Protein AF-A0A7S3UWP5-F1 (afdb_monomer)

Foldseek 3Di:
DPPDPPDPPDCQVVVNLVVVCVVVVVVVDDDDPQRSVLCNLQVHPDPVSHQDPVSNCPRPVVVPDDDDPVVVVVVVVVVVVVVVVVVVVVVVVVVVVVVVVVVVVVVD

Sequence (108 aa):
RKKERKKEGNARQRGRHDWFWAAHLRGGARVSAGARGLLNRLLCVDPSKRASMDDIWNDDWIQEDPMSDEDLAIEMTIRQRQMELVSRRNLERERAAGRRRAAALAQR

Radius of gyration: 21.07 Å; Cα contacts (8 Å, |Δi|>4): 35; chains: 1; bounding box: 38×50×57 Å

Secondary structure (DSSP, 8-state):
---SS--STTSGGGT-HHHHHHHHHHTT----HHHHHHHHHHS-SSGGGSPPHHHHHT-HHHHSPPPPHHHHHHHHHHHHHHHHHHHHHHHHHHHHHHHHHHHHHTT-

pLDDT: mean 84.79, std 16.57, range [38.12, 97.31]

Nearest PDB structures (foldseek):
  3ujg-assembly1_A  TM=8.539E-01  e=2.315E-01  Arabidopsis thaliana
  6una-assembly1_A  TM=7.970E-01  e=1.237E+00  Homo sapiens
  4eh8-assembly1_A  TM=7.250E-01  e=3.617E+00  Homo sapiens
  3s4q-assembly1_A  TM=6.348E-01  e=2.262E+00  Homo sapiens
  3zsi-assembly1_A  TM=6.554E-01  e=3.383E+00  Homo sapiens

Organism: Heterosigma akashiwo (NCBI:txid2829)

Solvent-accessible surface area (backbone atoms only — not comparable to full-atom values): 6627 Å² total; per-residue (Å²): 140,90,84,86,87,85,79,83,88,58,38,73,86,66,75,34,58,65,64,46,50,58,57,46,44,73,73,67,55,88,72,56,71,51,56,51,52,53,48,53,36,64,71,41,87,54,71,91,70,32,58,49,72,68,61,49,66,70,28,68,60,67,68,45,85,74,77,51,73,66,59,47,52,51,52,51,53,53,51,52,55,52,48,52,54,51,51,52,54,49,52,54,50,50,53,52,52,51,52,54,53,53,55,60,58,75,76,109

InterPro domains:
  IPR011009 Protein kinase-like domain superfamily [SSF56112] (28-77)

Structure (mmCIF, N/CA/C/O backbone):
data_AF-A0A7S3UWP5-F1
#
_entry.id   AF-A0A7S3UWP5-F1
#
loop_
_atom_site.group_PDB
_atom_site.id
_atom_site.type_symbol
_atom_site.label_atom_id
_atom_site.label_alt_id
_atom_site.label_comp_id
_atom_site.label_asym_id
_atom_site.label_entity_id
_atom_site.label_seq_id
_atom_site.pdbx_PDB_ins_code
_atom_site.Cartn_x
_atom_site.Cartn_y
_atom_site.Cartn_z
_atom_site.occupancy
_atom_site.B_iso_or_equiv
_atom_site.auth_seq_id
_atom_site.auth_comp_id
_atom_site.auth_asym_id
_atom_site.auth_atom_id
_atom_site.pdbx_PDB_model_num
ATOM 1 N N . ARG A 1 1 ? -1.135 -33.177 -18.829 1.00 42.47 1 ARG A N 1
ATOM 2 C CA . ARG A 1 1 ? -0.607 -32.556 -17.586 1.00 42.47 1 ARG A CA 1
ATOM 3 C C . ARG A 1 1 ? -1.238 -31.168 -17.411 1.00 42.47 1 ARG A C 1
ATOM 5 O O . ARG A 1 1 ? -0.670 -30.174 -17.826 1.00 42.47 1 ARG A O 1
ATOM 12 N N . LYS A 1 2 ? -2.473 -31.116 -16.895 1.00 38.12 2 LYS A N 1
ATOM 13 C CA . LYS A 1 2 ? -3.286 -29.897 -16.691 1.00 38.12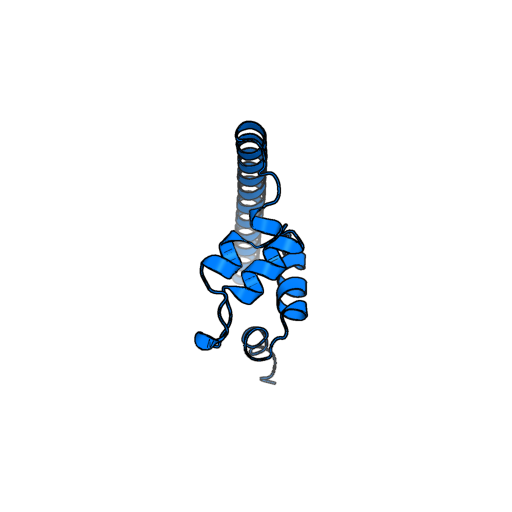 2 LYS A CA 1
ATOM 14 C C . LYS A 1 2 ? -3.545 -29.751 -15.183 1.00 38.12 2 LYS A C 1
ATOM 16 O O . LYS A 1 2 ? -4.622 -30.083 -14.710 1.00 38.12 2 LYS A O 1
ATOM 21 N N . LYS A 1 3 ? -2.536 -29.371 -14.398 1.00 41.53 3 LYS A N 1
ATOM 22 C CA . LYS A 1 3 ? -2.692 -29.145 -12.948 1.00 41.53 3 LYS A CA 1
ATOM 23 C C . LYS A 1 3 ? -1.702 -28.092 -12.452 1.00 41.53 3 LYS A C 1
ATOM 25 O O . LYS A 1 3 ? -0.816 -28.436 -11.692 1.00 41.53 3 LYS A O 1
ATOM 30 N N . GLU A 1 4 ? -1.820 -26.829 -12.874 1.00 40.91 4 GLU A N 1
ATOM 31 C CA . GLU A 1 4 ? -1.020 -25.777 -12.208 1.00 40.91 4 GLU A CA 1
ATOM 32 C C . GLU A 1 4 ? -1.488 -24.322 -12.374 1.00 40.91 4 GLU A C 1
ATOM 34 O O . GLU A 1 4 ? -0.706 -23.397 -12.208 1.00 40.91 4 GLU A O 1
ATOM 39 N N . ARG A 1 5 ? -2.768 -24.067 -12.678 1.00 40.31 5 ARG A N 1
ATOM 40 C CA . ARG A 1 5 ? -3.269 -22.683 -12.845 1.00 40.31 5 ARG A CA 1
ATOM 41 C C . ARG A 1 5 ? -4.586 -22.382 -12.124 1.00 40.31 5 ARG A C 1
ATOM 43 O O . ARG A 1 5 ? -5.440 -21.680 -12.644 1.00 40.31 5 ARG A O 1
ATOM 50 N N . LYS A 1 6 ? -4.770 -22.930 -10.919 1.00 39.91 6 LYS A N 1
ATOM 51 C CA . LYS A 1 6 ? -5.896 -22.592 -10.023 1.00 39.91 6 LYS A CA 1
ATOM 52 C C . LYS A 1 6 ? -5.464 -22.680 -8.554 1.00 39.91 6 LYS A C 1
ATOM 54 O O . LYS A 1 6 ? -5.869 -23.600 -7.853 1.00 39.91 6 LYS A O 1
ATOM 59 N N . LYS A 1 7 ? -4.598 -21.779 -8.081 1.00 41.44 7 LYS A N 1
ATOM 60 C CA . LYS A 1 7 ? -4.300 -21.658 -6.635 1.00 41.44 7 LYS A CA 1
ATOM 61 C C . LYS A 1 7 ? -4.137 -20.224 -6.119 1.00 41.44 7 LYS A C 1
ATOM 63 O O . LYS A 1 7 ? -3.764 -20.054 -4.968 1.00 41.44 7 LYS A O 1
ATOM 68 N N . GLU A 1 8 ? -4.463 -19.201 -6.904 1.00 45.19 8 GLU A N 1
ATOM 69 C CA . GLU A 1 8 ? -4.431 -17.815 -6.400 1.00 45.19 8 GLU A CA 1
ATOM 70 C C . GLU A 1 8 ? -5.786 -17.350 -5.846 1.00 45.19 8 GLU A C 1
ATOM 72 O O . GLU A 1 8 ? -5.840 -16.497 -4.967 1.00 45.19 8 GLU A O 1
ATOM 77 N N . GLY A 1 9 ? -6.889 -17.983 -6.250 1.00 46.12 9 GLY A N 1
ATOM 78 C CA . GLY A 1 9 ? -8.222 -17.664 -5.743 1.00 46.12 9 GLY A CA 1
ATOM 79 C C . GLY A 1 9 ? -8.697 -18.615 -4.650 1.00 46.12 9 GLY A C 1
ATOM 80 O O . GLY A 1 9 ? -9.574 -19.414 -4.945 1.00 46.12 9 GLY A O 1
ATOM 81 N N . ASN A 1 10 ? -8.132 -18.580 -3.429 1.00 52.84 10 ASN A N 1
ATOM 82 C CA . ASN A 1 10 ? -8.878 -19.024 -2.228 1.00 52.84 10 ASN A CA 1
ATOM 83 C C . ASN A 1 10 ? -8.268 -18.703 -0.837 1.00 52.84 10 ASN A C 1
ATOM 85 O O . ASN A 1 10 ? -8.543 -19.398 0.142 1.00 52.84 10 ASN A O 1
ATOM 89 N N . ALA A 1 11 ? -7.398 -17.701 -0.698 1.00 51.31 11 ALA A N 1
ATOM 90 C CA . ALA A 1 11 ? -6.847 -17.375 0.628 1.00 51.31 11 ALA A CA 1
ATOM 91 C C . ALA A 1 11 ? -7.893 -16.701 1.541 1.00 51.31 11 ALA A C 1
ATOM 93 O O . ALA A 1 11 ? -7.975 -16.993 2.733 1.00 51.31 11 ALA A O 1
ATOM 94 N N . ARG A 1 12 ? -8.739 -15.843 0.952 1.00 50.38 12 ARG A N 1
ATOM 95 C CA . ARG A 1 12 ? -9.739 -15.038 1.670 1.00 50.38 12 ARG A CA 1
ATOM 96 C C . ARG A 1 12 ? -10.945 -15.845 2.166 1.00 50.38 12 ARG A C 1
ATOM 98 O O . ARG A 1 12 ? -11.410 -15.586 3.265 1.00 50.38 12 ARG A O 1
ATOM 105 N N . GLN A 1 13 ? -11.416 -16.866 1.436 1.00 51.78 13 GLN A N 1
ATOM 106 C CA . GLN A 1 13 ? -12.600 -17.640 1.869 1.00 51.78 13 GLN A CA 1
ATOM 107 C C . GLN A 1 13 ? -12.298 -18.645 2.994 1.00 51.78 13 GLN A C 1
ATOM 109 O O . GLN A 1 13 ? -13.220 -19.228 3.550 1.00 51.78 13 GLN A O 1
ATOM 114 N N . ARG A 1 14 ? -11.021 -18.867 3.338 1.00 57.03 14 ARG A N 1
ATOM 115 C CA . ARG A 1 14 ? -10.599 -19.823 4.378 1.00 57.03 14 ARG A CA 1
ATOM 116 C C . ARG A 1 14 ? -10.031 -19.161 5.638 1.00 57.03 14 ARG A C 1
ATOM 118 O O . ARG A 1 14 ? -9.400 -19.851 6.429 1.00 57.03 14 ARG A O 1
ATOM 125 N N . GLY A 1 15 ? -10.172 -17.840 5.791 1.00 62.34 15 GLY A N 1
ATOM 126 C CA . GLY A 1 15 ? -9.569 -17.100 6.910 1.00 62.34 15 GLY A CA 1
ATOM 127 C C . GLY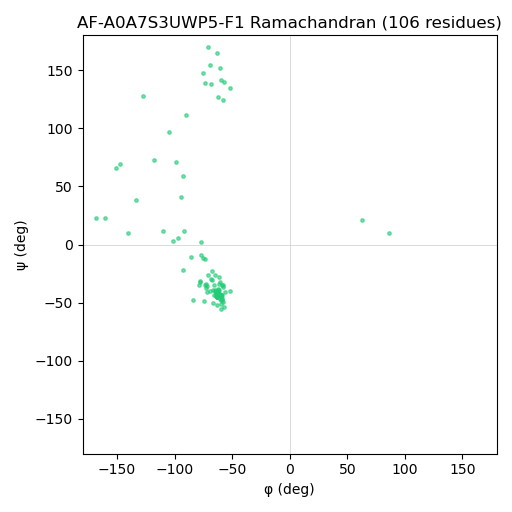 A 1 15 ? -8.034 -17.145 6.920 1.00 62.34 15 GLY A C 1
ATOM 128 O O . GLY A 1 15 ? -7.404 -16.949 7.951 1.00 62.34 15 GLY A O 1
ATOM 129 N N . ARG A 1 16 ? -7.402 -17.435 5.775 1.00 76.44 16 ARG A N 1
ATOM 130 C CA . ARG A 1 16 ? -5.948 -17.625 5.646 1.00 76.44 16 ARG A CA 1
ATOM 131 C C . ARG A 1 16 ? -5.271 -16.310 5.269 1.00 76.44 16 ARG A C 1
ATOM 133 O O . ARG A 1 16 ? -4.617 -16.216 4.225 1.00 76.44 16 ARG A O 1
ATOM 140 N N . HIS A 1 17 ? -5.447 -15.295 6.112 1.00 83.56 17 HIS A N 1
ATOM 141 C CA . HIS A 1 17 ? -4.873 -13.965 5.899 1.00 83.56 17 HIS A CA 1
ATOM 142 C C . HIS A 1 17 ? -3.341 -14.004 5.833 1.00 83.56 17 HIS A C 1
ATOM 144 O O . HIS A 1 17 ? -2.755 -13.299 5.016 1.00 83.56 17 HIS A O 1
ATOM 150 N N . ASP A 1 18 ? -2.694 -14.914 6.563 1.00 84.06 18 ASP A N 1
ATOM 151 C CA . ASP A 1 18 ? -1.233 -15.068 6.552 1.00 84.06 18 ASP A CA 1
ATOM 152 C C . ASP A 1 18 ? -0.687 -15.397 5.166 1.00 84.06 18 ASP A C 1
ATOM 154 O O . ASP A 1 18 ? 0.301 -14.819 4.720 1.00 84.06 18 ASP A O 1
ATOM 158 N N . TRP A 1 19 ? -1.348 -16.302 4.439 1.00 85.06 19 TRP A N 1
ATOM 159 C CA . TRP A 1 19 ? -0.891 -16.697 3.108 1.00 85.06 19 TRP A CA 1
ATOM 160 C C . TRP A 1 19 ? -1.128 -15.588 2.082 1.00 85.06 19 TRP A C 1
ATOM 162 O O . TRP A 1 19 ? -0.299 -15.377 1.196 1.00 85.06 19 TRP A O 1
ATOM 172 N N . PHE A 1 20 ? -2.237 -14.855 2.234 1.00 87.06 20 PHE A N 1
ATOM 173 C CA . PHE A 1 20 ? -2.505 -13.658 1.446 1.00 87.06 20 PHE A CA 1
ATOM 174 C C . PHE A 1 20 ? -1.392 -12.626 1.661 1.00 87.06 20 PHE A C 1
ATOM 176 O O . PHE A 1 20 ? -0.723 -12.250 0.697 1.00 87.06 20 PHE A O 1
ATOM 183 N N . TRP A 1 21 ? -1.117 -12.233 2.905 1.00 89.62 21 TRP A N 1
ATOM 184 C CA . TRP A 1 21 ? -0.096 -11.230 3.202 1.00 89.62 21 TRP A CA 1
ATOM 185 C C . TRP A 1 21 ? 1.311 -11.704 2.835 1.00 89.62 21 TRP A C 1
ATOM 187 O O . TRP A 1 21 ? 2.048 -10.949 2.210 1.00 89.62 21 TRP A O 1
ATOM 197 N N . ALA A 1 22 ? 1.665 -12.966 3.085 1.00 87.94 22 ALA A N 1
ATOM 198 C CA . ALA A 1 22 ? 2.950 -13.525 2.664 1.00 87.94 22 ALA A CA 1
ATOM 199 C C . ALA A 1 22 ? 3.161 -13.433 1.144 1.00 87.94 22 ALA A C 1
ATOM 201 O O . ALA A 1 22 ? 4.277 -13.194 0.694 1.00 87.94 22 ALA A O 1
ATOM 202 N N . ALA A 1 23 ? 2.113 -13.600 0.333 1.00 86.75 23 ALA A N 1
ATOM 203 C CA . ALA A 1 23 ? 2.219 -13.435 -1.113 1.00 86.75 23 ALA A CA 1
ATOM 204 C C . ALA A 1 23 ? 2.384 -11.974 -1.543 1.00 86.75 23 ALA A C 1
ATOM 206 O O . ALA A 1 23 ? 3.201 -11.693 -2.417 1.00 86.75 23 ALA A O 1
ATOM 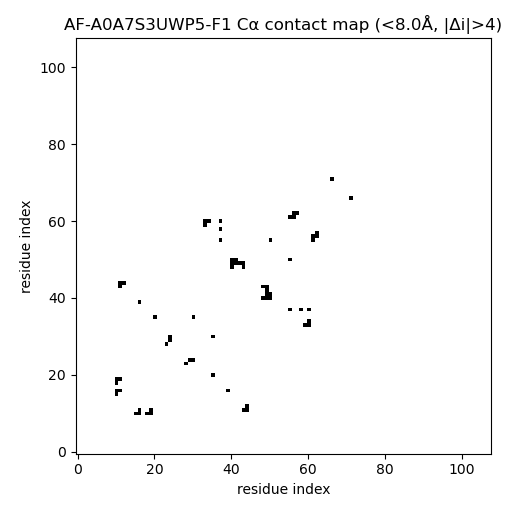207 N N . HIS A 1 24 ? 1.652 -11.054 -0.917 1.00 85.12 24 HIS A N 1
ATOM 208 C CA . HIS A 1 24 ? 1.633 -9.646 -1.320 1.00 85.12 24 HIS A CA 1
ATOM 209 C C . HIS A 1 24 ? 2.867 -8.883 -0.829 1.00 85.12 24 HIS A C 1
ATOM 211 O O . HIS A 1 24 ? 3.408 -8.053 -1.556 1.00 85.12 24 HIS A O 1
ATOM 217 N N . LEU A 1 25 ? 3.384 -9.222 0.354 1.00 86.88 25 LEU A N 1
ATOM 218 C CA . LEU A 1 25 ? 4.612 -8.630 0.887 1.00 86.88 25 LEU A CA 1
ATOM 219 C C . LEU A 1 25 ? 5.851 -9.048 0.076 1.00 86.88 25 LEU A C 1
ATOM 221 O O . LEU A 1 25 ? 6.773 -8.254 -0.083 1.00 86.88 25 LEU A O 1
ATOM 225 N N . ARG A 1 26 ? 5.852 -10.246 -0.535 1.00 81.81 26 ARG A N 1
ATOM 226 C CA . ARG A 1 26 ? 6.913 -10.662 -1.480 1.00 81.81 26 ARG A CA 1
ATOM 227 C C . ARG A 1 26 ? 7.003 -9.767 -2.716 1.00 81.81 26 ARG A C 1
ATOM 229 O O . ARG A 1 26 ? 8.078 -9.645 -3.289 1.00 81.81 26 ARG A O 1
ATOM 236 N N . GLY A 1 27 ? 5.891 -9.154 -3.124 1.00 70.69 27 GLY A N 1
ATOM 237 C CA . GLY A 1 27 ? 5.838 -8.218 -4.249 1.00 70.69 27 GLY A CA 1
ATOM 238 C C . GLY A 1 27 ? 6.383 -6.824 -3.931 1.00 70.69 27 GLY A C 1
ATOM 239 O O . GLY A 1 27 ? 6.326 -5.953 -4.793 1.00 70.69 27 GLY A O 1
ATOM 240 N N . GLY A 1 28 ? 6.886 -6.596 -2.713 1.00 69.31 28 GLY A N 1
ATOM 241 C CA . GLY A 1 28 ? 7.388 -5.294 -2.277 1.00 69.31 28 GLY A CA 1
ATOM 242 C C . GLY A 1 28 ? 6.313 -4.366 -1.710 1.00 69.31 28 GLY A C 1
ATOM 243 O O . GLY A 1 28 ? 6.599 -3.198 -1.458 1.00 69.31 28 GLY A O 1
ATOM 244 N N . ALA A 1 29 ? 5.090 -4.857 -1.478 1.00 74.38 29 ALA A N 1
ATOM 245 C CA . ALA A 1 29 ? 4.082 -4.084 -0.763 1.00 74.38 29 ALA A CA 1
ATOM 246 C C . ALA A 1 29 ? 4.564 -3.802 0.670 1.00 74.38 29 ALA A C 1
ATOM 248 O O . ALA A 1 29 ? 4.922 -4.722 1.406 1.00 74.38 29 ALA A O 1
ATOM 249 N N . ARG A 1 30 ? 4.560 -2.529 1.070 1.00 81.12 30 ARG A N 1
ATOM 250 C CA . ARG A 1 30 ? 4.905 -2.083 2.425 1.00 81.12 30 ARG A CA 1
ATOM 251 C C . ARG A 1 30 ? 3.625 -1.699 3.154 1.00 81.12 30 ARG A C 1
ATOM 253 O O . ARG A 1 30 ? 3.116 -0.602 2.964 1.00 81.12 30 ARG A O 1
ATOM 260 N N . VAL A 1 31 ? 3.092 -2.628 3.941 1.00 88.44 31 VAL A N 1
ATOM 261 C CA . VAL A 1 31 ? 1.878 -2.424 4.744 1.00 88.44 31 VAL A CA 1
ATOM 262 C C . VAL A 1 31 ? 2.190 -2.818 6.185 1.00 88.44 31 VAL A C 1
ATOM 264 O O . VAL A 1 31 ? 2.714 -3.913 6.419 1.00 88.44 31 VAL A O 1
ATOM 267 N N . SER A 1 32 ? 1.901 -1.933 7.144 1.00 91.12 32 SER A N 1
ATOM 268 C CA . SER A 1 32 ? 2.173 -2.166 8.569 1.00 91.12 32 SER A CA 1
ATOM 269 C C . SER A 1 32 ? 1.365 -3.354 9.114 1.00 91.12 32 SER A C 1
ATOM 271 O O . SER A 1 32 ? 0.451 -3.871 8.468 1.00 91.12 32 SER A O 1
ATOM 273 N N . ALA A 1 33 ? 1.733 -3.872 10.288 1.00 90.69 33 ALA A N 1
ATOM 274 C CA . ALA A 1 33 ? 0.954 -4.930 10.939 1.00 90.69 33 ALA A CA 1
ATOM 275 C C . ALA A 1 33 ? -0.458 -4.455 11.318 1.00 90.69 33 ALA A C 1
ATOM 277 O O . ALA A 1 33 ? -1.413 -5.157 10.984 1.00 90.69 33 ALA A O 1
ATOM 278 N N . GLY A 1 34 ? -0.579 -3.255 11.900 1.00 92.94 34 GLY A N 1
ATOM 279 C CA . GLY A 1 34 ? -1.862 -2.632 12.247 1.00 92.94 34 GLY A CA 1
ATOM 280 C C . GLY A 1 34 ? -2.779 -2.485 11.033 1.00 92.94 34 GLY A C 1
ATOM 281 O O . GLY A 1 34 ? -3.856 -3.079 10.998 1.00 92.94 34 GLY A O 1
ATOM 282 N N . ALA A 1 35 ? -2.286 -1.861 9.956 1.00 93.31 35 ALA A N 1
ATOM 283 C CA . ALA A 1 35 ? -3.042 -1.698 8.713 1.00 93.31 35 ALA A CA 1
ATOM 284 C C . ALA A 1 35 ? -3.524 -3.037 8.128 1.00 93.31 35 ALA A C 1
ATOM 286 O O . ALA A 1 35 ? -4.656 -3.153 7.658 1.00 93.31 35 ALA A O 1
ATOM 287 N N . ARG A 1 36 ? -2.686 -4.085 8.163 1.00 93.50 36 ARG A N 1
ATOM 288 C CA . ARG A 1 36 ? -3.088 -5.434 7.720 1.00 93.50 36 ARG A CA 1
ATOM 289 C C . ARG A 1 36 ? -4.204 -6.006 8.592 1.00 93.50 36 ARG A C 1
ATOM 291 O O . ARG A 1 36 ? -5.119 -6.633 8.057 1.00 93.50 36 ARG A O 1
ATOM 298 N N . GLY A 1 37 ? -4.119 -5.809 9.907 1.00 92.81 37 GLY A N 1
ATOM 299 C CA . GLY A 1 37 ? -5.139 -6.213 10.873 1.00 92.81 37 GLY A CA 1
ATOM 300 C C . GLY A 1 37 ? -6.484 -5.551 10.589 1.00 92.81 37 GLY A C 1
ATOM 301 O O . GLY A 1 37 ? -7.482 -6.253 10.409 1.00 92.81 37 GLY A O 1
ATOM 302 N N . LEU A 1 38 ? -6.495 -4.227 10.439 1.00 94.94 38 LEU A N 1
ATOM 303 C CA . LEU A 1 38 ? -7.698 -3.468 10.105 1.00 94.94 38 LEU A CA 1
ATOM 304 C C . LEU A 1 38 ? -8.296 -3.900 8.756 1.00 94.94 38 LEU A C 1
ATOM 306 O O . LEU A 1 38 ? -9.487 -4.205 8.668 1.00 94.94 38 LEU A O 1
ATOM 310 N N . LEU A 1 39 ? -7.471 -4.025 7.710 1.00 93.88 39 LEU A N 1
ATOM 311 C CA . LEU A 1 39 ? -7.924 -4.465 6.384 1.00 93.88 39 LEU A CA 1
ATOM 312 C C . LEU A 1 39 ? -8.568 -5.856 6.409 1.00 93.88 39 LEU A C 1
ATOM 314 O O . LEU A 1 39 ? -9.527 -6.092 5.677 1.00 93.88 39 LEU A O 1
ATOM 318 N N . ASN A 1 40 ? -8.086 -6.772 7.253 1.00 92.19 40 ASN A N 1
ATOM 319 C CA . ASN A 1 40 ? -8.698 -8.092 7.413 1.00 92.19 40 ASN A CA 1
ATOM 320 C C . ASN A 1 40 ? -10.113 -8.016 8.019 1.00 92.19 40 ASN A C 1
ATOM 322 O O . ASN A 1 40 ? -10.969 -8.822 7.652 1.00 92.19 40 ASN A O 1
ATOM 326 N N . ARG A 1 41 ? -10.362 -7.068 8.935 1.00 92.38 41 ARG A N 1
ATOM 327 C CA . ARG A 1 41 ? -11.676 -6.856 9.574 1.00 92.38 41 ARG A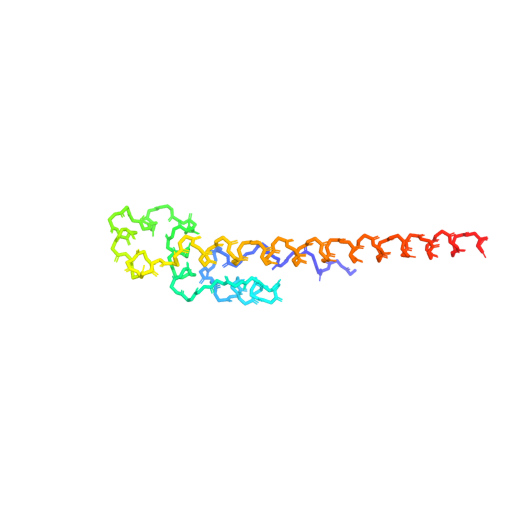 CA 1
ATOM 328 C C . ARG A 1 41 ? -12.656 -6.109 8.661 1.00 92.38 41 ARG A C 1
ATOM 330 O O . ARG A 1 41 ? -13.853 -6.384 8.691 1.00 92.38 41 ARG A O 1
ATOM 337 N N . LEU A 1 42 ? -12.146 -5.210 7.817 1.00 93.12 42 LEU A N 1
ATOM 338 C CA . LEU A 1 42 ? -12.924 -4.479 6.809 1.00 93.12 42 LEU A CA 1
ATOM 339 C C . LEU A 1 42 ? -13.309 -5.356 5.613 1.00 93.12 42 LEU A C 1
ATOM 341 O O . LEU A 1 42 ? -14.459 -5.378 5.173 1.00 93.12 42 LEU A O 1
ATOM 345 N N . LEU A 1 43 ? -12.332 -6.080 5.066 1.00 90.69 43 LEU A N 1
ATOM 346 C CA . LEU A 1 43 ? -12.462 -6.861 3.835 1.00 90.69 43 LEU A CA 1
ATOM 347 C C . LEU A 1 43 ? -12.807 -8.326 4.127 1.00 90.69 43 LEU A C 1
ATOM 349 O O . LEU A 1 43 ? -12.278 -9.246 3.493 1.00 90.69 43 LEU A O 1
ATOM 353 N N . CYS A 1 44 ? -13.696 -8.547 5.092 1.00 85.38 44 CYS A N 1
ATOM 354 C CA . CYS A 1 44 ? -14.198 -9.870 5.427 1.00 85.38 44 CYS A CA 1
ATOM 355 C C . CYS A 1 44 ? -15.216 -10.361 4.381 1.00 85.38 44 CYS A C 1
ATOM 357 O O . CYS A 1 44 ? -15.960 -9.586 3.773 1.00 85.38 44 CYS A O 1
ATOM 359 N N . VAL A 1 45 ? -15.242 -11.678 4.161 1.00 87.25 45 VAL A N 1
ATOM 360 C CA . VAL A 1 45 ? -16.164 -12.312 3.200 1.00 87.25 45 VAL A CA 1
ATOM 361 C C . VAL A 1 45 ? -17.608 -12.243 3.690 1.00 87.25 45 VAL A C 1
ATOM 363 O O . VAL A 1 45 ? -18.516 -12.007 2.900 1.00 87.25 45 VAL A O 1
ATOM 366 N N . ASP A 1 46 ? -17.804 -12.455 4.989 1.00 88.62 46 ASP A N 1
ATOM 367 C CA . ASP A 1 46 ? -19.109 -12.427 5.634 1.00 88.62 46 ASP A CA 1
ATOM 368 C C . ASP A 1 46 ? -19.422 -11.000 6.116 1.00 88.62 46 ASP A C 1
ATOM 370 O O . ASP A 1 46 ? -18.752 -10.525 7.038 1.00 88.62 46 ASP A O 1
ATOM 374 N N . PRO A 1 47 ? -20.395 -10.293 5.516 1.00 90.88 47 PRO A N 1
ATOM 375 C CA . PRO A 1 47 ? -20.672 -8.903 5.850 1.00 90.88 47 PRO A CA 1
ATOM 376 C C . PRO A 1 47 ? -21.182 -8.717 7.283 1.00 90.88 47 PRO A C 1
ATOM 378 O O . PRO A 1 47 ? -20.943 -7.655 7.846 1.00 90.88 47 PRO A O 1
ATOM 381 N N . SER A 1 48 ? -21.820 -9.721 7.902 1.00 92.06 48 SER A N 1
ATOM 382 C CA . SER A 1 48 ? -22.284 -9.597 9.294 1.00 92.06 48 SER A CA 1
ATOM 383 C C . SER A 1 48 ? -21.141 -9.659 10.310 1.00 92.06 48 SER A C 1
ATOM 385 O O . SER A 1 48 ? -21.348 -9.373 11.483 1.00 92.06 48 SER A O 1
ATOM 387 N N . LYS A 1 49 ? -19.940 -10.059 9.875 1.00 89.56 49 LYS A N 1
ATOM 388 C CA . LYS A 1 49 ? -18.710 -10.082 10.684 1.00 89.56 49 LYS A CA 1
ATOM 389 C C . LYS A 1 49 ? -17.791 -8.899 10.388 1.00 89.56 49 LYS A C 1
ATOM 391 O O . LYS A 1 49 ? -16.672 -8.861 10.897 1.00 89.56 49 LYS A O 1
ATOM 396 N N . ARG A 1 50 ? -18.217 -7.984 9.515 1.00 93.69 50 ARG A N 1
ATOM 397 C CA . ARG A 1 50 ? -17.446 -6.790 9.178 1.00 93.69 50 ARG A CA 1
ATOM 398 C C . ARG A 1 50 ? -17.407 -5.867 10.382 1.00 93.69 50 ARG A C 1
ATOM 400 O O . ARG A 1 50 ? -18.432 -5.682 11.030 1.00 93.69 50 ARG A O 1
ATOM 407 N N . ALA A 1 51 ? -16.240 -5.283 10.640 1.00 94.69 51 ALA A N 1
ATOM 408 C CA . ALA A 1 51 ? -16.113 -4.229 11.640 1.00 94.69 51 ALA A CA 1
ATOM 409 C C . ALA A 1 51 ? -17.151 -3.123 11.387 1.00 94.69 51 ALA A C 1
ATOM 411 O O . ALA A 1 51 ? -17.343 -2.698 10.240 1.00 94.69 51 ALA A O 1
ATOM 412 N N . SER A 1 52 ? -17.821 -2.688 12.453 1.00 95.81 52 SER A N 1
ATOM 413 C CA . SER A 1 52 ? -18.700 -1.521 12.414 1.00 95.81 52 SER A CA 1
ATOM 414 C C . SER A 1 52 ? -17.881 -0.236 12.268 1.00 95.81 52 SER A C 1
ATOM 416 O O . SER A 1 52 ? -16.657 -0.249 12.393 1.00 95.81 52 SER A O 1
ATOM 418 N N . MET A 1 53 ? -18.547 0.893 12.008 1.00 95.38 53 MET A N 1
ATOM 419 C CA . MET A 1 53 ? -17.849 2.181 11.941 1.00 95.38 53 MET A CA 1
ATOM 420 C C . MET A 1 53 ? -17.179 2.533 13.273 1.00 95.38 53 MET A C 1
ATOM 422 O O . MET A 1 53 ? -16.036 2.984 13.277 1.00 95.38 53 MET A O 1
ATOM 426 N N . ASP A 1 54 ? -17.844 2.239 14.390 1.00 96.69 54 ASP A N 1
ATOM 427 C CA . ASP A 1 54 ? -17.297 2.474 15.725 1.00 96.69 54 ASP A CA 1
ATOM 428 C C . ASP A 1 54 ? -16.059 1.596 15.982 1.00 96.69 54 ASP A C 1
ATOM 430 O O . ASP A 1 54 ? -15.056 2.081 16.503 1.00 96.69 54 ASP A O 1
ATOM 434 N N . ASP A 1 55 ? -16.063 0.335 15.532 1.00 94.94 55 ASP A N 1
ATOM 435 C CA . ASP A 1 55 ? -14.900 -0.567 15.638 1.00 94.94 55 ASP A CA 1
ATOM 436 C C . ASP A 1 55 ? -13.706 -0.140 14.767 1.00 94.94 55 ASP A C 1
ATOM 438 O O . ASP A 1 55 ? -12.581 -0.606 14.979 1.00 94.94 55 ASP A O 1
ATOM 442 N N . ILE A 1 56 ? -13.959 0.644 13.715 1.00 95.31 56 ILE A N 1
ATOM 443 C CA . ILE A 1 56 ? -12.924 1.182 12.826 1.00 95.31 56 ILE A CA 1
ATOM 444 C C . ILE A 1 56 ? -12.348 2.449 13.441 1.00 95.31 56 ILE A C 1
ATOM 446 O O . ILE A 1 56 ? -11.133 2.585 13.509 1.00 95.31 56 ILE A O 1
ATOM 450 N N . TRP A 1 57 ? -13.209 3.359 13.904 1.00 95.81 57 TRP A N 1
ATOM 451 C CA . TRP A 1 57 ? -12.775 4.625 14.486 1.00 95.81 57 TRP A CA 1
ATOM 452 C C . TRP A 1 57 ? -11.913 4.412 15.730 1.00 95.81 57 TRP A C 1
ATOM 454 O O . TRP A 1 57 ? -10.962 5.151 15.940 1.00 95.81 57 TRP A O 1
ATOM 464 N N . ASN A 1 58 ? -12.194 3.364 16.506 1.00 95.81 58 ASN A N 1
ATOM 465 C CA . ASN A 1 58 ? -11.427 3.003 17.699 1.00 95.81 58 ASN A CA 1
ATOM 466 C C . ASN A 1 58 ? -10.286 1.998 17.436 1.00 95.81 58 ASN A C 1
ATOM 468 O O . ASN A 1 58 ? -9.754 1.436 18.388 1.00 95.81 58 ASN A O 1
ATOM 472 N N . ASP A 1 59 ? -9.927 1.710 16.180 1.00 96.31 59 ASP A N 1
ATOM 473 C CA . ASP A 1 59 ? -8.795 0.821 15.888 1.00 96.31 59 ASP A CA 1
ATOM 474 C C . ASP A 1 59 ? -7.452 1.503 16.168 1.00 96.31 59 ASP A C 1
ATOM 476 O O . ASP A 1 59 ? -7.246 2.650 15.771 1.00 96.31 59 ASP A O 1
ATOM 480 N N . ASP A 1 60 ? -6.514 0.759 16.760 1.00 94.75 60 ASP A N 1
ATOM 481 C CA . ASP A 1 60 ? -5.173 1.253 17.089 1.00 94.75 60 ASP A CA 1
ATOM 482 C C . ASP A 1 60 ? -4.476 1.896 15.882 1.00 94.75 60 ASP A C 1
ATOM 484 O O . ASP A 1 60 ? -3.873 2.952 16.022 1.00 94.75 60 ASP A O 1
ATOM 488 N N . TRP A 1 61 ? -4.610 1.325 14.676 1.00 95.31 61 TRP A N 1
ATOM 489 C CA . TRP A 1 61 ? -3.959 1.871 13.482 1.00 95.31 61 TRP A CA 1
ATOM 490 C C . TRP A 1 61 ? -4.583 3.189 13.001 1.00 95.31 61 TRP A C 1
ATOM 492 O O . TRP A 1 61 ? -3.908 3.983 12.354 1.00 95.31 61 TRP A O 1
ATOM 502 N N . ILE A 1 62 ? -5.865 3.428 13.291 1.00 95.38 62 ILE A N 1
ATOM 503 C CA . ILE A 1 62 ? -6.534 4.706 12.992 1.00 95.38 62 ILE A CA 1
ATOM 504 C C . ILE A 1 62 ? -6.148 5.779 14.013 1.00 95.38 62 ILE A C 1
ATOM 506 O O . ILE A 1 62 ? -6.098 6.956 13.666 1.00 95.38 62 ILE A O 1
ATOM 510 N N . GLN A 1 63 ? -5.878 5.368 15.251 1.00 95.19 63 GLN A N 1
ATOM 511 C CA . GLN A 1 63 ? -5.459 6.251 16.338 1.00 95.19 63 GLN A CA 1
ATOM 512 C C . GLN A 1 63 ? -3.939 6.498 16.369 1.00 95.19 63 GLN A C 1
ATOM 514 O O . GLN A 1 63 ? -3.485 7.362 17.114 1.00 95.19 63 GLN A O 1
ATOM 519 N N . GLU A 1 64 ? -3.148 5.754 15.587 1.00 92.88 64 GLU A N 1
ATOM 520 C CA . GLU A 1 64 ? -1.717 6.010 15.390 1.00 92.88 64 GLU A CA 1
ATOM 521 C C . GLU A 1 64 ? -1.490 7.411 14.797 1.00 92.88 64 GLU A C 1
ATOM 523 O O . GLU A 1 64 ? -2.227 7.854 13.912 1.00 92.88 64 GLU A O 1
ATOM 528 N N . ASP A 1 65 ? -0.430 8.089 15.250 1.00 93.44 65 ASP A N 1
ATOM 529 C CA . ASP A 1 65 ? -0.056 9.391 14.701 1.00 93.44 65 ASP A CA 1
ATOM 530 C C . ASP A 1 65 ? 0.191 9.272 13.187 1.00 93.44 65 ASP A C 1
ATOM 532 O O . ASP A 1 65 ? 1.021 8.460 12.746 1.00 93.44 65 ASP A O 1
ATOM 536 N N . PRO A 1 66 ? -0.509 10.070 12.364 1.00 91.19 66 PRO A N 1
ATOM 537 C CA . PRO A 1 66 ? -0.314 10.023 10.932 1.00 91.19 66 PRO A CA 1
ATOM 538 C C . PRO A 1 66 ? 1.063 10.579 10.561 1.00 91.19 66 PRO A C 1
ATOM 540 O O . PRO A 1 66 ? 1.649 11.419 11.243 1.00 91.19 66 PRO A O 1
ATOM 543 N N . MET A 1 67 ? 1.562 10.129 9.411 1.00 91.06 67 MET A N 1
ATOM 544 C CA . MET A 1 67 ? 2.706 10.760 8.761 1.00 91.06 67 MET A CA 1
ATOM 545 C C . MET A 1 67 ? 2.393 12.237 8.492 1.00 91.06 67 MET A C 1
ATOM 547 O O . MET A 1 67 ? 1.275 12.556 8.085 1.00 91.06 67 MET A O 1
ATOM 551 N N . SER A 1 68 ? 3.373 13.121 8.695 1.00 96.56 68 SER A N 1
ATOM 552 C CA . SER A 1 68 ? 3.207 14.536 8.360 1.00 96.56 68 SER A CA 1
ATOM 553 C C . SER A 1 68 ? 2.924 14.709 6.863 1.00 96.56 68 SER A C 1
ATOM 555 O O . SER A 1 68 ? 3.370 13.903 6.041 1.00 96.56 68 SER A O 1
ATOM 557 N N . ASP A 1 69 ? 2.209 15.771 6.488 1.00 96.31 69 ASP A N 1
ATOM 558 C CA . ASP A 1 69 ? 1.905 16.046 5.076 1.00 96.31 69 ASP A CA 1
ATOM 559 C C . ASP A 1 69 ? 3.182 16.191 4.229 1.00 96.31 69 ASP A C 1
ATOM 561 O O . ASP A 1 69 ? 3.226 15.754 3.076 1.00 96.31 69 ASP A O 1
ATOM 565 N N . GLU A 1 70 ? 4.241 16.763 4.812 1.00 97.31 70 GLU A N 1
ATOM 566 C CA . GLU A 1 70 ? 5.547 16.910 4.167 1.00 97.31 70 GLU A CA 1
ATOM 567 C C . GLU A 1 70 ? 6.217 15.551 3.930 1.00 97.31 70 GLU A C 1
ATOM 569 O O . GLU A 1 70 ? 6.597 15.233 2.798 1.00 97.31 70 GLU A O 1
ATOM 574 N N . ASP A 1 71 ? 6.296 14.707 4.961 1.00 95.81 71 ASP A N 1
ATOM 575 C CA . ASP A 1 71 ? 6.873 13.365 4.844 1.00 95.81 71 ASP A CA 1
ATOM 576 C C . ASP A 1 71 ? 6.076 12.496 3.866 1.00 95.81 71 ASP A C 1
ATOM 578 O O . ASP A 1 71 ? 6.653 11.746 3.070 1.00 95.81 71 ASP A O 1
ATOM 582 N N . LEU A 1 72 ? 4.746 12.629 3.870 1.00 94.81 72 LEU A N 1
ATOM 583 C CA . LEU A 1 72 ? 3.868 11.923 2.947 1.00 94.81 72 LEU A CA 1
ATOM 584 C C . LEU A 1 72 ? 4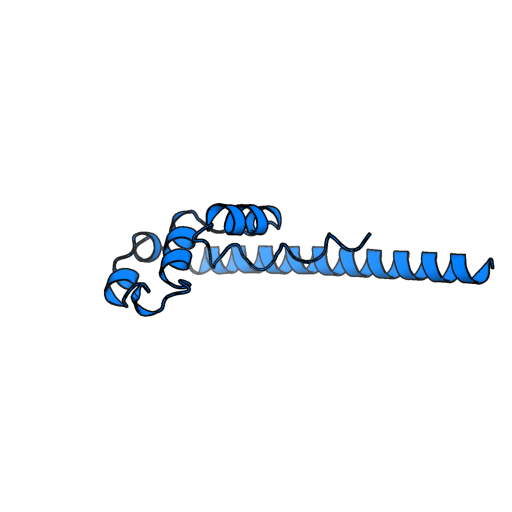.133 12.350 1.502 1.00 94.81 72 LEU A C 1
ATOM 586 O O . LEU A 1 72 ? 4.245 11.493 0.620 1.00 94.81 72 LEU A O 1
ATOM 590 N N . ALA A 1 73 ? 4.277 13.651 1.247 1.00 96.31 73 ALA A N 1
ATOM 591 C CA . ALA A 1 73 ? 4.602 14.169 -0.079 1.00 96.31 73 ALA A CA 1
ATOM 592 C C . ALA A 1 73 ? 5.967 13.656 -0.573 1.00 96.31 73 ALA A C 1
ATOM 594 O O . ALA A 1 73 ? 6.100 13.245 -1.736 1.00 96.31 73 ALA A O 1
ATOM 595 N N . ILE A 1 74 ? 6.968 13.616 0.311 1.00 96.50 74 ILE A N 1
ATOM 596 C CA . ILE A 1 74 ? 8.301 13.081 0.011 1.00 96.50 74 ILE A CA 1
ATOM 597 C C . ILE A 1 74 ? 8.217 11.586 -0.324 1.00 96.50 74 ILE A C 1
ATOM 599 O O . ILE A 1 74 ? 8.680 11.170 -1.391 1.00 96.50 74 ILE A O 1
ATOM 603 N N . GLU A 1 75 ? 7.589 10.775 0.531 1.00 93.62 75 GLU A N 1
ATOM 604 C CA . GLU A 1 75 ? 7.452 9.326 0.329 1.00 93.62 75 GLU A CA 1
ATOM 605 C C . GLU A 1 75 ? 6.698 9.011 -0.970 1.00 93.62 75 GLU A C 1
ATOM 607 O O . GLU A 1 75 ? 7.119 8.148 -1.750 1.00 93.62 75 GLU A O 1
ATOM 612 N N . MET A 1 76 ? 5.613 9.734 -1.258 1.00 93.50 76 MET A N 1
ATOM 613 C CA . MET A 1 76 ? 4.846 9.559 -2.493 1.00 93.50 76 MET A CA 1
ATOM 614 C C . MET A 1 76 ? 5.675 9.893 -3.736 1.00 93.50 76 MET A C 1
ATOM 616 O O . MET A 1 76 ? 5.659 9.128 -4.705 1.00 93.50 76 MET A O 1
ATOM 620 N N . THR A 1 77 ? 6.467 10.965 -3.689 1.00 96.12 77 THR A N 1
ATOM 621 C CA . THR A 1 77 ? 7.375 11.350 -4.780 1.00 96.12 77 THR A CA 1
ATOM 622 C C . THR A 1 77 ? 8.450 10.287 -5.016 1.00 96.12 77 THR A C 1
ATOM 624 O O . THR A 1 77 ? 8.711 9.888 -6.157 1.00 96.12 77 THR A O 1
ATOM 627 N N . ILE A 1 78 ? 9.054 9.770 -3.941 1.00 94.06 78 ILE A N 1
ATOM 628 C CA . ILE A 1 78 ? 10.050 8.692 -4.011 1.00 94.06 78 ILE A CA 1
ATOM 629 C C . ILE A 1 78 ? 9.439 7.449 -4.663 1.00 94.06 78 ILE A C 1
ATOM 631 O O . ILE A 1 78 ? 10.028 6.882 -5.591 1.00 94.06 78 ILE A O 1
ATOM 635 N N . ARG A 1 79 ? 8.247 7.034 -4.221 1.00 90.25 79 ARG A N 1
ATOM 636 C CA . ARG A 1 79 ? 7.556 5.856 -4.766 1.00 90.25 79 ARG A CA 1
ATOM 637 C C . ARG A 1 79 ? 7.192 6.025 -6.232 1.00 90.25 79 ARG A C 1
ATOM 639 O O . ARG A 1 79 ? 7.404 5.095 -7.012 1.00 90.25 79 ARG A O 1
ATOM 646 N N . GLN A 1 80 ? 6.691 7.194 -6.620 1.00 93.19 80 GLN A N 1
ATOM 647 C CA . GLN A 1 80 ? 6.350 7.480 -8.011 1.00 93.19 80 GLN A CA 1
ATOM 648 C C . GLN A 1 80 ? 7.575 7.320 -8.915 1.00 93.19 80 GLN A C 1
ATOM 650 O O . GLN A 1 80 ? 7.537 6.563 -9.888 1.00 93.19 80 GLN A O 1
ATOM 655 N N . ARG A 1 81 ? 8.710 7.907 -8.521 1.00 95.12 81 ARG A N 1
ATOM 656 C CA . ARG A 1 81 ? 9.970 7.786 -9.262 1.00 95.12 81 ARG A CA 1
ATOM 657 C C . ARG A 1 81 ? 10.475 6.343 -9.343 1.00 95.12 81 ARG A C 1
ATOM 659 O O . ARG A 1 81 ? 10.948 5.906 -10.392 1.00 95.12 81 ARG A O 1
ATOM 666 N N . GLN A 1 82 ? 10.375 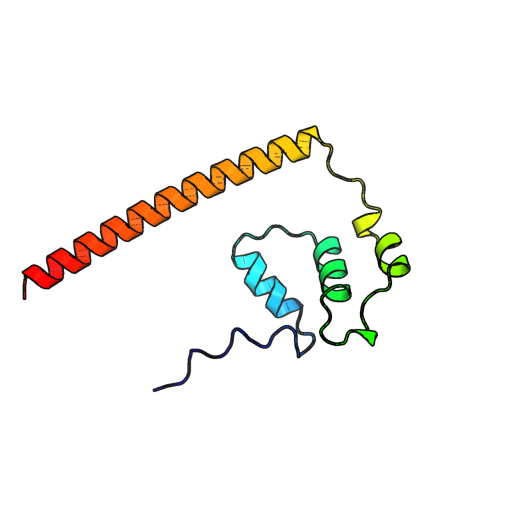5.572 -8.258 1.00 90.88 82 GLN A N 1
ATOM 667 C CA . GLN A 1 82 ? 10.738 4.149 -8.270 1.00 90.88 82 GLN A CA 1
ATOM 668 C C . GLN A 1 82 ? 9.875 3.350 -9.255 1.00 90.88 82 GLN A C 1
ATOM 670 O O . GLN A 1 82 ? 10.401 2.516 -9.999 1.00 90.88 82 GLN A O 1
ATOM 675 N N . MET A 1 83 ? 8.568 3.615 -9.298 1.00 89.00 83 MET A N 1
ATOM 676 C CA . MET A 1 83 ? 7.649 2.951 -10.225 1.00 89.00 83 MET A CA 1
ATOM 677 C C . MET A 1 83 ? 7.923 3.309 -11.683 1.00 89.00 83 MET A C 1
ATOM 679 O O . MET A 1 83 ? 7.923 2.416 -12.531 1.00 89.00 83 MET A O 1
ATOM 683 N N . GLU A 1 84 ? 8.249 4.564 -11.983 1.00 94.44 84 GLU A N 1
ATOM 684 C CA . GLU A 1 84 ? 8.666 4.982 -13.327 1.00 94.44 84 GLU A CA 1
ATOM 685 C C . GLU A 1 84 ? 9.919 4.233 -13.799 1.00 94.44 84 GLU A C 1
ATOM 687 O O . GLU A 1 84 ? 9.961 3.722 -14.923 1.00 94.44 84 GLU A O 1
ATOM 692 N N . LEU A 1 85 ? 10.921 4.089 -12.925 1.00 93.81 85 LEU A N 1
ATOM 693 C CA . LEU A 1 85 ? 12.144 3.340 -13.228 1.00 93.81 85 LEU A CA 1
ATOM 694 C C . LEU A 1 85 ? 11.862 1.854 -13.490 1.00 93.81 85 LEU A C 1
ATOM 696 O O . LEU A 1 85 ? 12.394 1.279 -14.445 1.00 93.81 85 LEU A O 1
ATOM 700 N N . VAL A 1 86 ? 11.014 1.225 -12.669 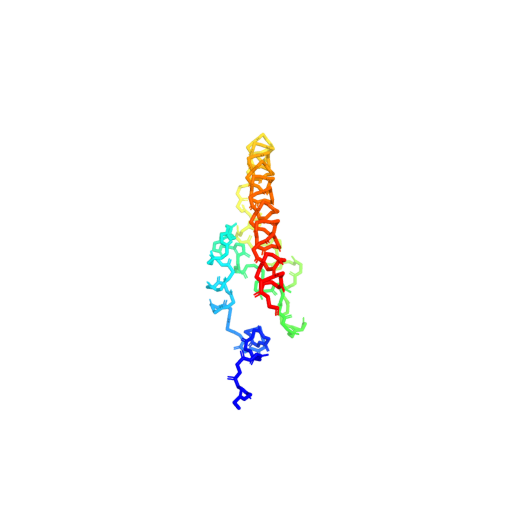1.00 91.69 86 VAL A N 1
ATOM 701 C CA . VAL A 1 86 ? 10.602 -0.175 -12.860 1.00 91.69 86 VAL A CA 1
ATOM 702 C C . VAL A 1 86 ? 9.832 -0.341 -14.169 1.00 91.69 86 VAL A C 1
ATOM 704 O O . VAL A 1 86 ? 10.134 -1.254 -14.941 1.00 91.69 86 VAL A O 1
ATOM 707 N N . SER A 1 87 ? 8.887 0.557 -14.449 1.00 92.69 87 SER A N 1
ATOM 708 C CA . SER A 1 87 ? 8.086 0.558 -15.676 1.00 92.69 87 SER A CA 1
ATOM 709 C C . SER A 1 87 ? 8.973 0.648 -16.918 1.00 92.69 87 SER A C 1
ATOM 711 O O . SER A 1 87 ? 8.902 -0.208 -17.805 1.00 92.69 87 SER A O 1
ATOM 713 N N . ARG A 1 88 ? 9.913 1.601 -16.937 1.00 94.31 88 ARG A N 1
ATOM 714 C CA . ARG A 1 88 ? 10.881 1.757 -18.030 1.00 94.31 88 ARG A CA 1
ATOM 715 C C . ARG A 1 88 ? 11.723 0.495 -18.233 1.00 94.31 88 ARG A C 1
ATOM 717 O O . ARG A 1 88 ? 11.871 0.028 -19.362 1.00 94.31 88 ARG A O 1
ATOM 724 N N . ARG A 1 89 ? 12.239 -0.098 -17.152 1.00 94.25 89 ARG A N 1
ATOM 725 C CA . ARG A 1 89 ? 13.038 -1.333 -17.219 1.00 94.25 89 ARG A CA 1
ATOM 726 C C . ARG A 1 89 ? 12.233 -2.514 -17.765 1.00 94.25 89 ARG A C 1
ATOM 728 O O . ARG A 1 89 ? 12.769 -3.327 -18.519 1.00 94.25 89 ARG A O 1
ATOM 735 N N . ASN A 1 90 ? 10.964 -2.632 -17.382 1.00 93.50 90 ASN A N 1
ATOM 736 C CA . ASN A 1 90 ? 10.083 -3.688 -17.878 1.00 93.50 90 ASN A CA 1
ATOM 737 C C . ASN A 1 90 ? 9.814 -3.521 -19.378 1.00 93.50 90 ASN A C 1
ATOM 739 O O . ASN A 1 90 ? 9.979 -4.485 -20.125 1.00 93.50 90 ASN A O 1
ATOM 743 N N . LEU A 1 91 ? 9.545 -2.296 -19.835 1.00 94.88 91 LEU A N 1
ATOM 744 C CA . LEU A 1 91 ? 9.364 -1.990 -21.255 1.00 94.88 91 LEU A CA 1
ATOM 745 C C . LEU A 1 91 ? 10.612 -2.333 -22.088 1.00 94.88 91 LEU A C 1
ATOM 747 O O . LEU A 1 91 ? 10.514 -2.925 -23.165 1.00 94.88 91 LEU A O 1
ATOM 751 N N . GLU A 1 92 ? 11.805 -1.996 -21.595 1.00 95.19 92 GLU A N 1
ATOM 752 C CA . GLU A 1 92 ? 13.070 -2.341 -22.257 1.00 95.19 92 GLU A CA 1
ATOM 753 C C . GLU A 1 92 ? 13.262 -3.864 -22.372 1.00 95.19 92 GLU A C 1
ATOM 755 O O . GLU A 1 92 ? 13.653 -4.367 -23.433 1.00 95.19 92 GLU A O 1
ATOM 760 N N . ARG A 1 93 ? 12.938 -4.614 -21.309 1.00 94.62 93 ARG A N 1
ATOM 761 C CA . ARG A 1 93 ? 12.993 -6.087 -21.289 1.00 94.62 93 ARG A CA 1
ATOM 762 C C . ARG A 1 93 ? 12.008 -6.712 -22.268 1.00 94.62 93 ARG A C 1
ATOM 764 O O . ARG A 1 93 ? 12.385 -7.634 -22.990 1.00 94.62 93 ARG A O 1
ATOM 771 N N . GLU A 1 94 ? 10.782 -6.208 -22.326 1.00 94.75 94 GLU A N 1
ATOM 772 C CA . GLU A 1 94 ? 9.759 -6.678 -23.262 1.00 94.75 94 GLU A CA 1
ATOM 773 C C . GLU A 1 94 ? 10.170 -6.429 -24.712 1.00 94.75 94 GLU A C 1
ATOM 775 O O . GLU A 1 94 ? 10.115 -7.345 -25.535 1.00 94.75 94 GLU A O 1
ATOM 780 N N . ARG A 1 95 ? 10.691 -5.234 -25.018 1.00 95.31 95 ARG A N 1
ATOM 781 C CA . ARG A 1 95 ? 11.235 -4.909 -26.346 1.00 95.31 95 ARG A CA 1
ATOM 782 C C . ARG A 1 95 ? 12.391 -5.834 -26.725 1.00 95.31 95 ARG A C 1
ATOM 784 O O . ARG A 1 95 ? 12.436 -6.337 -27.846 1.00 95.31 95 ARG A O 1
ATOM 791 N N . ALA A 1 96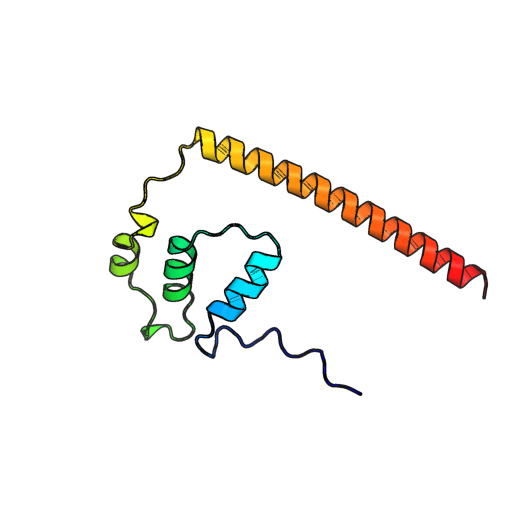 ? 13.319 -6.089 -25.803 1.00 95.06 96 ALA A N 1
ATOM 792 C CA . ALA A 1 96 ? 14.431 -7.007 -26.042 1.00 95.06 96 ALA A CA 1
ATOM 793 C C . ALA A 1 96 ? 13.951 -8.451 -26.272 1.00 95.06 96 ALA A C 1
ATOM 795 O O . ALA A 1 96 ? 14.435 -9.119 -27.187 1.00 95.06 96 ALA A O 1
ATOM 796 N N . ALA A 1 97 ? 12.977 -8.923 -25.490 1.00 94.31 97 ALA A N 1
ATOM 797 C CA . ALA A 1 97 ? 12.371 -10.239 -25.669 1.00 94.31 97 ALA A CA 1
ATOM 798 C C . ALA A 1 97 ? 11.635 -10.353 -27.014 1.00 94.31 97 ALA A C 1
ATOM 800 O O . ALA A 1 97 ? 11.778 -11.365 -27.699 1.00 94.31 97 ALA A O 1
ATOM 801 N N . GLY A 1 98 ? 10.909 -9.309 -27.425 1.00 95.44 98 GLY A N 1
ATOM 802 C CA . GLY A 1 98 ? 10.258 -9.223 -28.733 1.00 95.44 98 GLY A CA 1
ATOM 803 C C . GLY A 1 98 ? 11.255 -9.332 -29.885 1.00 95.44 98 GLY A C 1
ATOM 804 O O . GLY A 1 98 ? 11.077 -10.169 -30.767 1.00 95.44 98 GLY A O 1
ATOM 805 N N . ARG A 1 99 ? 12.363 -8.578 -29.828 1.00 94.25 99 ARG A N 1
ATOM 806 C CA . ARG A 1 99 ? 13.441 -8.663 -30.831 1.00 94.25 99 ARG A CA 1
ATOM 807 C C . ARG A 1 99 ? 14.045 -10.065 -30.924 1.00 94.25 99 ARG A C 1
ATOM 809 O O . ARG A 1 99 ? 14.230 -10.570 -32.025 1.00 94.25 99 ARG A O 1
ATOM 816 N N . ARG A 1 100 ? 14.305 -10.719 -29.784 1.00 91.81 100 ARG A N 1
ATOM 817 C CA . ARG A 1 100 ? 14.828 -12.100 -29.752 1.00 91.81 100 ARG A CA 1
ATOM 818 C C . ARG A 1 100 ? 13.861 -13.097 -30.392 1.00 91.81 100 ARG A C 1
ATOM 820 O O . ARG A 1 100 ? 14.297 -13.961 -31.141 1.00 91.81 100 ARG A O 1
ATOM 827 N N . ARG A 1 101 ? 12.556 -12.966 -30.121 1.00 92.75 101 ARG A N 1
ATOM 828 C CA . ARG A 1 101 ? 11.517 -13.820 -30.721 1.00 92.75 101 ARG A CA 1
ATOM 829 C C . ARG A 1 101 ? 11.429 -13.630 -32.235 1.00 92.75 101 ARG A C 1
ATOM 831 O O . ARG A 1 101 ? 11.371 -14.621 -32.949 1.00 92.75 101 ARG A O 1
ATOM 838 N N . ALA A 1 102 ? 11.463 -12.385 -32.709 1.00 91.12 102 ALA A N 1
ATOM 839 C CA . ALA A 1 102 ? 11.442 -12.079 -34.139 1.00 91.12 102 ALA A CA 1
ATOM 840 C C . ALA A 1 102 ? 12.679 -12.638 -34.864 1.00 91.12 102 ALA A C 1
ATOM 842 O O . ALA A 1 102 ? 12.539 -13.293 -35.892 1.00 91.12 102 ALA A O 1
ATOM 843 N N . ALA A 1 103 ? 13.875 -12.462 -34.290 1.00 90.38 103 ALA A N 1
ATOM 844 C CA . ALA A 1 103 ? 15.115 -12.997 -34.853 1.00 90.38 103 ALA A CA 1
ATOM 845 C C . ALA A 1 103 ? 15.121 -14.536 -34.924 1.00 90.38 103 ALA A C 1
ATOM 847 O O . ALA A 1 103 ? 15.555 -15.096 -35.923 1.00 90.38 103 ALA A O 1
ATOM 848 N N . ALA A 1 104 ? 14.599 -15.219 -33.898 1.00 90.56 104 ALA A N 1
ATOM 849 C CA . ALA A 1 104 ? 14.486 -16.679 -33.893 1.00 90.56 104 ALA A CA 1
ATOM 850 C C . ALA A 1 104 ? 13.479 -17.207 -34.932 1.00 90.56 104 ALA A C 1
ATOM 852 O O . ALA A 1 104 ? 13.661 -18.305 -35.449 1.00 90.56 104 ALA A O 1
ATOM 853 N N . LEU A 1 105 ? 12.426 -16.440 -35.240 1.00 89.19 105 LEU A N 1
ATOM 854 C CA . LEU A 1 105 ? 11.451 -16.805 -36.270 1.00 89.19 105 LEU A CA 1
ATOM 855 C C . LEU A 1 105 ? 12.023 -16.651 -37.687 1.00 89.19 105 LEU A C 1
ATOM 857 O O . LEU A 1 105 ? 11.682 -17.438 -38.554 1.00 89.19 105 LEU A O 1
ATOM 861 N N . ALA A 1 106 ? 12.894 -15.661 -37.906 1.00 85.38 106 ALA A N 1
ATOM 862 C CA . ALA A 1 106 ? 13.515 -15.387 -39.205 1.00 85.38 106 ALA A CA 1
ATOM 863 C C . ALA A 1 106 ? 14.631 -16.379 -39.595 1.00 85.38 106 ALA A C 1
ATOM 865 O O . ALA A 1 106 ? 15.093 -16.358 -40.730 1.00 85.38 106 ALA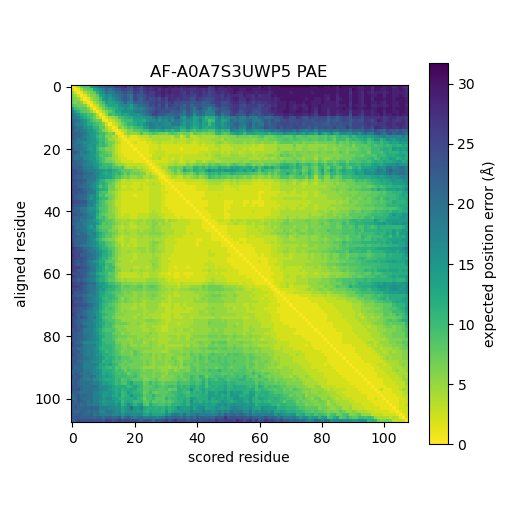 A O 1
ATOM 866 N N . GLN A 1 107 ? 15.088 -17.217 -38.659 1.00 78.88 107 GLN A N 1
ATOM 867 C CA . GLN A 1 107 ? 16.098 -18.263 -38.889 1.00 78.88 107 GLN A CA 1
ATOM 868 C C . GLN A 1 107 ? 15.484 -19.655 -39.133 1.00 78.88 107 GLN A C 1
ATOM 870 O O . GLN A 1 107 ? 16.214 -20.645 -39.181 1.00 78.88 107 GLN A O 1
ATOM 875 N N . ARG A 1 108 ? 14.154 -19.740 -39.231 1.00 60.50 108 ARG A N 1
ATOM 876 C CA . ARG A 1 108 ? 13.389 -20.950 -39.551 1.00 60.50 108 ARG A CA 1
ATOM 877 C C . ARG A 1 108 ? 12.838 -20.864 -40.962 1.00 60.50 108 ARG A C 1
ATOM 879 O O . ARG A 1 108 ? 12.766 -21.941 -41.586 1.00 60.50 108 ARG A O 1
#

Mean predicted aligned error: 9.47 Å